Protein AF-A0A3E3I5Y9-F1 (afdb_monomer_lite)

InterPro domains:
  IPR013780 Glycosyl hydrolase, all-beta [G3DSA:2.60.40.1180] (1-112)
  IPR025092 Glycosyl hydrolase family 66 [PF13199] (2-107)

Radius of gyration: 14.94 Å; chains: 1; bounding box: 39×34×38 Å

Secondary structure (DSSP, 8-state):
-EEEEEE-SSEEEEEEE--TT-S---TTS--PPPPPEEEEEEEEEESS-EEEEEEE---HHHHHHTT--TTS-EETTEEEPPEEEEEETTEEEEEEEEEEESSEEEEEEEE-

Organism: NCBI:txid1720294

Foldseek 3Di:
DDWDWDDDPFKIKIKDFACAPWPDDDPPDDTDWGDKDFWDKDKDADPAAWPFKWKDDPDVCVCVVDVLDPPADDDVNTHTWDWDWDADPVHIIIMTTDGIDGGMMMIMTTHD

Structure (mmCIF, N/CA/C/O backbone):
data_AF-A0A3E3I5Y9-F1
#
_entry.id   AF-A0A3E3I5Y9-F1
#
loop_
_atom_site.group_PDB
_atom_site.id
_atom_site.type_symbol
_atom_site.label_atom_id
_atom_site.label_alt_id
_atom_site.label_comp_id
_atom_site.label_asym_id
_atom_site.label_entity_id
_atom_site.label_seq_id
_atom_site.pdbx_PDB_ins_code
_atom_site.Cartn_x
_atom_site.Cartn_y
_atom_site.Cartn_z
_atom_site.occupancy
_atom_site.B_iso_or_equiv
_atom_site.auth_seq_id
_atom_site.auth_comp_id
_atom_site.auth_asym_id
_atom_site.auth_atom_id
_atom_site.pdbx_PDB_model_num
ATOM 1 N N . MET A 1 1 ? -2.022 -5.233 -11.320 1.00 92.12 1 MET A N 1
ATOM 2 C CA . MET A 1 1 ? -1.473 -5.140 -9.949 1.00 92.12 1 MET A CA 1
ATOM 3 C C . MET A 1 1 ? -1.974 -6.317 -9.140 1.00 92.12 1 MET A C 1
ATOM 5 O O . MET A 1 1 ? -3.179 -6.531 -9.092 1.00 92.12 1 MET A O 1
ATOM 9 N N . TRP A 1 2 ? -1.069 -7.096 -8.555 1.00 95.75 2 TRP A N 1
ATOM 10 C CA . TRP A 1 2 ? -1.441 -8.192 -7.668 1.00 95.75 2 TRP A CA 1
ATOM 11 C C . TRP A 1 2 ? -1.398 -7.702 -6.221 1.00 95.75 2 TRP A C 1
ATOM 13 O O . TRP A 1 2 ? -0.367 -7.231 -5.744 1.00 95.75 2 TRP A O 1
ATOM 23 N N . THR A 1 3 ? -2.536 -7.785 -5.536 1.00 97.00 3 THR A N 1
ATOM 24 C CA . THR A 1 3 ? -2.704 -7.309 -4.163 1.00 97.00 3 THR A CA 1
ATOM 25 C C . THR A 1 3 ? -2.945 -8.476 -3.214 1.00 97.00 3 THR A C 1
ATOM 27 O O . THR A 1 3 ? -3.797 -9.324 -3.471 1.00 97.00 3 THR A O 1
ATOM 30 N N . ILE A 1 4 ? -2.215 -8.506 -2.098 1.00 97.81 4 ILE A N 1
ATOM 31 C CA . ILE A 1 4 ? -2.365 -9.522 -1.050 1.00 97.81 4 ILE A CA 1
ATOM 32 C C . ILE A 1 4 ? -2.628 -8.816 0.274 1.00 97.81 4 ILE A C 1
ATOM 34 O O . ILE A 1 4 ? -1.792 -8.042 0.743 1.00 97.81 4 ILE A O 1
ATOM 38 N N . ILE A 1 5 ? -3.771 -9.109 0.891 1.00 97.06 5 ILE A N 1
ATOM 39 C CA . ILE A 1 5 ? -4.172 -8.523 2.171 1.00 97.06 5 ILE A CA 1
ATOM 40 C C . ILE A 1 5 ? -3.984 -9.564 3.273 1.00 97.06 5 ILE A C 1
ATOM 42 O O . ILE A 1 5 ? -4.445 -10.697 3.159 1.00 97.06 5 ILE A O 1
ATOM 46 N N . ARG A 1 6 ? -3.300 -9.177 4.351 1.00 96.00 6 ARG A N 1
ATOM 47 C CA . ARG A 1 6 ? -3.167 -9.969 5.580 1.00 96.00 6 ARG A CA 1
ATOM 48 C C . ARG A 1 6 ? -3.552 -9.114 6.767 1.00 96.00 6 ARG A C 1
ATOM 50 O O . ARG A 1 6 ? -3.176 -7.947 6.826 1.00 96.00 6 ARG A O 1
ATOM 57 N N . GLN A 1 7 ? -4.230 -9.701 7.738 1.00 94.00 7 GLN A N 1
ATOM 58 C CA . GLN A 1 7 ? -4.730 -8.961 8.884 1.00 94.00 7 GLN A CA 1
ATOM 59 C C . GLN A 1 7 ? -4.471 -9.707 10.188 1.00 94.00 7 GLN A C 1
ATOM 61 O O . GLN A 1 7 ? -4.534 -10.932 10.237 1.00 94.00 7 GLN A O 1
ATOM 66 N N . SER A 1 8 ? -4.146 -8.941 11.221 1.00 91.94 8 SER A N 1
ATOM 67 C CA . SER A 1 8 ? -4.207 -9.329 12.625 1.00 91.94 8 SER A CA 1
ATOM 68 C C . SER A 1 8 ? -5.045 -8.294 13.379 1.00 91.94 8 SER A C 1
ATOM 70 O O . SER A 1 8 ? -5.491 -7.308 12.792 1.00 91.94 8 SER A O 1
ATOM 72 N N . GLU A 1 9 ? -5.227 -8.488 14.683 1.00 89.19 9 GLU A N 1
ATOM 73 C CA . GLU A 1 9 ? -5.925 -7.518 15.537 1.00 89.19 9 GLU A CA 1
ATOM 74 C C . GLU A 1 9 ? -5.251 -6.137 15.523 1.00 89.19 9 GLU A C 1
ATOM 76 O O . GLU A 1 9 ? -5.929 -5.120 15.495 1.00 89.19 9 GLU A O 1
ATOM 81 N N . ARG A 1 10 ? -3.913 -6.096 15.471 1.00 92.19 10 ARG A N 1
ATOM 82 C CA . ARG A 1 10 ? -3.133 -4.850 15.582 1.00 92.19 10 ARG A CA 1
ATOM 83 C C . ARG A 1 10 ? -2.805 -4.184 14.247 1.00 92.19 10 ARG A C 1
ATOM 85 O O . ARG A 1 10 ? -2.336 -3.048 14.230 1.00 92.19 10 ARG A O 1
ATOM 92 N N . ALA A 1 11 ? -2.961 -4.888 13.124 1.00 94.25 11 ALA A N 1
ATOM 93 C CA . ALA A 1 11 ? -2.547 -4.350 11.832 1.00 94.25 11 ALA A CA 1
ATOM 94 C C . ALA A 1 11 ? -3.216 -5.016 10.627 1.00 94.25 11 ALA A C 1
ATOM 96 O O . ALA A 1 11 ? -3.402 -6.235 10.574 1.00 94.25 11 ALA A O 1
ATOM 97 N N . LYS A 1 12 ? -3.441 -4.218 9.581 1.00 96.81 12 LYS A N 1
ATOM 98 C CA . LYS A 1 12 ? -3.756 -4.684 8.226 1.00 96.81 12 LYS A CA 1
ATOM 99 C C . LYS A 1 12 ? -2.568 -4.389 7.311 1.00 96.81 12 LYS A C 1
ATOM 101 O O . LYS A 1 12 ? -2.072 -3.272 7.252 1.00 96.81 12 LYS A O 1
ATOM 106 N N . ARG A 1 13 ? -2.100 -5.407 6.597 1.00 96.50 13 ARG A N 1
ATOM 107 C CA . ARG A 1 13 ? -0.967 -5.350 5.668 1.00 96.50 13 ARG A CA 1
ATOM 108 C C . ARG A 1 13 ? -1.464 -5.580 4.257 1.00 96.50 13 ARG A C 1
ATOM 110 O O . ARG A 1 13 ? -2.148 -6.571 4.010 1.00 96.50 13 ARG A O 1
ATOM 117 N N . ILE A 1 14 ? -1.084 -4.701 3.343 1.00 97.88 14 ILE A N 1
ATOM 118 C CA . ILE A 1 14 ? -1.444 -4.775 1.931 1.00 97.88 14 ILE A CA 1
ATOM 119 C C . ILE A 1 14 ? -0.144 -4.820 1.135 1.00 97.88 14 ILE A C 1
ATOM 121 O O . ILE A 1 14 ? 0.559 -3.820 1.015 1.00 97.88 14 ILE A O 1
ATOM 125 N N . SER A 1 15 ? 0.205 -5.995 0.621 1.00 98.00 15 SER A N 1
ATOM 126 C CA . SER A 1 15 ? 1.321 -6.146 -0.313 1.00 98.00 15 SER A CA 1
ATOM 127 C C . SER A 1 15 ? 0.835 -5.853 -1.727 1.00 98.00 15 SER A C 1
ATOM 129 O O . SER A 1 15 ? -0.166 -6.421 -2.164 1.00 98.00 15 SER A O 1
ATOM 131 N N . LEU A 1 16 ? 1.554 -4.984 -2.430 1.00 97.75 16 LEU A N 1
ATOM 132 C CA . LEU A 1 16 ? 1.282 -4.553 -3.795 1.00 97.75 16 LEU A CA 1
ATOM 133 C C . LEU A 1 16 ? 2.424 -5.020 -4.690 1.00 97.75 16 LEU A C 1
ATOM 135 O O . LEU A 1 16 ? 3.532 -4.512 -4.572 1.00 97.75 16 LEU A O 1
ATOM 139 N N . ILE A 1 17 ? 2.162 -5.980 -5.568 1.00 96.31 17 ILE A N 1
ATOM 140 C CA . ILE A 1 17 ? 3.135 -6.490 -6.536 1.00 96.31 17 ILE A CA 1
ATOM 141 C C . ILE A 1 17 ? 2.760 -5.939 -7.912 1.00 96.31 17 ILE A C 1
ATOM 143 O O . ILE A 1 17 ? 1.636 -6.126 -8.403 1.00 96.31 17 ILE A O 1
ATOM 147 N N . ASN A 1 18 ? 3.696 -5.231 -8.534 1.00 95.69 18 ASN A N 1
ATOM 148 C CA . ASN A 1 18 ? 3.497 -4.651 -9.847 1.00 95.69 18 ASN A CA 1
ATOM 149 C C . ASN A 1 18 ? 3.767 -5.682 -10.937 1.00 95.69 18 ASN A C 1
ATOM 151 O O . ASN A 1 18 ? 4.905 -6.061 -11.186 1.00 95.69 18 ASN A O 1
ATOM 155 N N . LEU A 1 19 ? 2.699 -6.105 -11.601 1.00 94.56 19 LEU A N 1
ATOM 156 C CA . LEU A 1 19 ? 2.761 -6.918 -12.815 1.00 94.56 19 LEU A CA 1
ATOM 157 C C . LEU A 1 19 ? 2.242 -6.134 -14.031 1.00 94.56 19 LEU A C 1
ATOM 159 O O . LEU A 1 19 ? 1.973 -6.714 -15.077 1.00 94.56 19 LEU A O 1
ATOM 163 N N . CYS A 1 20 ? 2.019 -4.822 -13.891 1.00 94.50 20 CYS A N 1
ATOM 164 C CA . CYS A 1 20 ? 1.513 -4.001 -14.984 1.00 94.50 20 CYS A CA 1
ATOM 165 C C . CYS A 1 20 ? 2.576 -3.894 -16.083 1.00 94.50 20 CYS A C 1
ATOM 167 O O . CYS A 1 20 ? 3.739 -3.618 -15.799 1.00 94.50 20 CYS A O 1
ATOM 169 N N . GLY A 1 21 ? 2.178 -4.112 -17.335 1.00 93.19 21 GLY A N 1
ATOM 170 C CA . GLY A 1 21 ? 3.098 -4.138 -18.475 1.00 93.19 21 GLY A CA 1
ATOM 171 C C . GLY A 1 21 ? 3.872 -5.452 -18.646 1.00 93.19 21 GLY A C 1
ATOM 172 O O . GLY A 1 21 ? 4.501 -5.629 -19.679 1.00 93.19 21 GLY A O 1
ATOM 173 N N . CYS A 1 22 ? 3.801 -6.396 -17.700 1.00 92.06 22 CYS A N 1
ATOM 174 C CA . CYS A 1 22 ? 4.364 -7.732 -17.897 1.00 92.06 22 CYS A CA 1
ATOM 175 C C . CYS A 1 22 ? 3.445 -8.575 -18.798 1.00 92.06 22 CYS A C 1
ATOM 177 O O . CYS A 1 22 ? 2.223 -8.530 -18.662 1.00 92.06 22 CYS A O 1
ATOM 179 N N . SER A 1 23 ? 4.033 -9.375 -19.689 1.00 91.31 23 SER A N 1
ATOM 180 C CA . SER A 1 23 ? 3.304 -10.250 -20.620 1.00 91.31 23 SER A CA 1
ATOM 181 C C . SER A 1 23 ? 2.679 -11.484 -19.959 1.00 91.31 23 SER A C 1
ATOM 183 O O . SER A 1 23 ? 1.706 -12.026 -20.480 1.00 91.31 23 SER A O 1
ATOM 185 N N . ASP A 1 24 ? 3.220 -11.927 -18.820 1.00 90.25 24 ASP A N 1
ATOM 186 C CA . ASP A 1 24 ? 2.732 -13.075 -18.055 1.00 90.25 24 ASP A CA 1
ATOM 187 C C . ASP A 1 24 ? 3.051 -12.967 -16.552 1.00 90.25 24 ASP A C 1
ATOM 189 O O . ASP A 1 24 ? 3.898 -12.177 -16.112 1.00 90.25 24 ASP A O 1
ATOM 193 N N . ASP A 1 25 ? 2.405 -13.817 -15.755 1.00 86.56 25 ASP A N 1
ATOM 194 C CA . ASP A 1 25 ? 2.569 -13.936 -14.304 1.00 86.56 25 ASP A CA 1
ATOM 195 C C . ASP A 1 25 ? 3.412 -15.154 -13.870 1.00 86.56 25 ASP A C 1
ATOM 197 O O . ASP A 1 25 ? 3.563 -15.411 -12.674 1.00 86.56 25 ASP A O 1
ATOM 201 N N . TYR A 1 26 ? 4.052 -15.872 -14.803 1.00 90.62 26 TYR A N 1
ATOM 202 C CA . TYR A 1 26 ? 4.894 -17.025 -14.477 1.00 90.62 26 TYR A CA 1
ATOM 203 C C . TYR A 1 26 ? 6.138 -16.598 -13.700 1.00 90.62 26 TYR A C 1
ATOM 205 O O . TYR A 1 26 ? 7.031 -15.941 -14.230 1.00 90.62 26 TYR A O 1
ATOM 213 N N . TRP A 1 27 ? 6.232 -16.993 -12.435 1.00 90.00 27 TRP A N 1
ATOM 214 C CA . TRP A 1 27 ? 7.323 -16.589 -11.542 1.00 90.00 27 TRP A CA 1
ATOM 215 C C . TRP A 1 27 ? 8.697 -17.159 -11.933 1.00 90.00 27 TRP A C 1
ATOM 217 O O . TRP A 1 27 ? 9.728 -16.612 -11.555 1.00 90.00 27 TRP A O 1
ATOM 227 N N . ASN A 1 28 ? 8.720 -18.269 -12.670 1.00 93.00 28 ASN A N 1
ATOM 228 C CA . ASN A 1 28 ? 9.911 -19.078 -12.932 1.00 93.00 28 ASN A CA 1
ATOM 229 C C . ASN A 1 28 ? 10.646 -18.703 -14.230 1.00 93.00 28 ASN A C 1
ATOM 231 O O . ASN A 1 28 ? 11.411 -19.510 -14.760 1.00 93.00 28 ASN A O 1
ATOM 235 N N . ARG A 1 29 ? 10.389 -17.511 -14.773 1.00 90.38 29 ARG A N 1
ATOM 236 C CA . ARG A 1 29 ? 10.987 -17.017 -16.019 1.00 90.38 29 ARG A CA 1
ATOM 237 C C . ARG A 1 29 ? 11.500 -15.595 -15.826 1.00 90.38 29 ARG A C 1
ATOM 239 O O . ARG A 1 29 ? 10.995 -14.860 -14.981 1.00 90.38 29 ARG A O 1
ATOM 246 N N . GLY A 1 30 ? 12.502 -15.211 -16.618 1.00 86.75 30 GLY A N 1
ATOM 247 C CA . GLY A 1 30 ? 12.929 -13.815 -16.694 1.00 86.75 30 GLY A CA 1
ATOM 248 C C . GLY A 1 30 ? 11.765 -12.926 -17.133 1.00 86.75 30 GLY A C 1
ATOM 249 O O . GLY A 1 30 ? 10.975 -13.330 -17.986 1.00 86.75 30 GLY A O 1
ATOM 250 N N . LYS A 1 31 ? 11.653 -11.737 -16.535 1.00 84.81 31 LYS A N 1
ATOM 251 C CA . LYS A 1 31 ? 10.568 -10.788 -16.802 1.00 84.81 31 LYS A CA 1
ATOM 252 C C . LYS A 1 31 ? 11.109 -9.447 -17.255 1.00 84.81 31 LYS A C 1
ATOM 254 O O . LYS A 1 31 ? 12.172 -9.008 -16.813 1.00 84.81 31 LYS A O 1
ATOM 259 N N . GLU A 1 32 ? 10.331 -8.788 -18.102 1.00 87.75 32 GLU A N 1
ATOM 260 C CA . GLU A 1 32 ? 10.492 -7.363 -18.353 1.00 87.75 32 GLU A CA 1
ATOM 261 C C . GLU A 1 32 ? 10.224 -6.572 -17.070 1.00 87.75 32 GLU A C 1
ATOM 263 O O . GLU A 1 32 ? 9.488 -7.016 -16.180 1.00 87.75 32 GLU A O 1
ATOM 268 N N . ARG A 1 33 ? 10.831 -5.387 -16.968 1.00 88.88 33 ARG A N 1
ATOM 269 C CA . ARG A 1 33 ? 10.561 -4.493 -15.843 1.00 88.88 33 ARG A CA 1
ATOM 270 C C . ARG A 1 33 ? 9.100 -4.032 -15.909 1.00 88.88 33 ARG A C 1
ATOM 272 O O . ARG A 1 33 ? 8.689 -3.554 -16.966 1.00 88.88 33 ARG A O 1
ATOM 279 N N . PRO A 1 34 ? 8.334 -4.124 -14.807 1.00 93.62 34 PRO A N 1
ATOM 280 C CA . PRO A 1 34 ? 6.970 -3.620 -14.779 1.00 93.62 34 PRO A CA 1
ATOM 281 C C . PRO A 1 34 ? 6.911 -2.130 -15.120 1.00 93.62 34 PRO A C 1
ATOM 283 O O . PRO A 1 34 ? 7.798 -1.350 -14.758 1.00 93.62 34 PRO A O 1
ATOM 286 N N . GLN A 1 35 ? 5.824 -1.714 -15.762 1.00 94.94 35 GLN A N 1
ATOM 287 C CA . GLN A 1 35 ? 5.528 -0.303 -15.951 1.00 94.94 35 GLN A CA 1
ATOM 288 C C . GLN A 1 35 ? 5.259 0.332 -14.584 1.00 94.94 35 GLN A C 1
ATOM 290 O O . GLN A 1 35 ? 4.306 -0.047 -13.894 1.00 94.94 35 GLN A O 1
ATOM 295 N N . VAL A 1 36 ? 6.068 1.324 -14.207 1.00 93.88 36 VAL A N 1
ATOM 296 C CA . VAL A 1 36 ? 5.917 2.048 -12.938 1.00 93.88 36 VAL A CA 1
ATOM 297 C C . VAL A 1 36 ? 4.525 2.662 -12.854 1.00 93.88 36 VAL A C 1
ATOM 299 O O . VAL A 1 36 ? 4.097 3.383 -13.757 1.00 93.88 36 VAL A O 1
ATOM 302 N N . GLN A 1 37 ? 3.830 2.377 -11.758 1.00 94.88 37 GLN A N 1
ATOM 303 C CA . GLN A 1 37 ? 2.541 2.987 -11.457 1.00 94.88 37 GLN A CA 1
ATOM 304 C C . GLN A 1 37 ? 2.749 4.190 -10.542 1.00 94.88 37 GLN A C 1
ATOM 306 O O . GLN A 1 37 ? 3.658 4.195 -9.709 1.00 94.88 37 GLN A O 1
ATOM 311 N N . ARG A 1 38 ? 1.919 5.215 -10.720 1.00 92.88 38 ARG A N 1
ATOM 312 C CA . ARG A 1 38 ? 2.018 6.499 -10.024 1.00 92.88 38 ARG A CA 1
ATOM 313 C C . ARG A 1 38 ? 0.652 6.849 -9.438 1.00 92.88 38 ARG A C 1
ATOM 315 O O . ARG A 1 38 ? -0.354 6.515 -10.054 1.00 92.88 38 ARG A O 1
ATOM 322 N N . GLU A 1 39 ? 0.644 7.485 -8.271 1.00 92.69 39 GLU A N 1
ATOM 323 C CA . GLU A 1 39 ? -0.559 8.029 -7.620 1.00 92.69 39 GLU A CA 1
ATOM 324 C C . GLU A 1 39 ? -1.703 7.009 -7.483 1.00 92.69 39 GLU A C 1
ATOM 326 O O . GLU A 1 39 ? -2.851 7.249 -7.850 1.00 92.69 39 GLU A O 1
ATOM 331 N N . LEU A 1 40 ? -1.381 5.833 -6.944 1.00 95.31 40 LEU A N 1
ATOM 332 C CA . LEU A 1 40 ? -2.354 4.770 -6.722 1.00 95.31 40 LEU A CA 1
ATOM 333 C C . LEU A 1 40 ? -3.238 5.110 -5.519 1.00 95.31 40 LEU A C 1
ATOM 335 O O . LEU A 1 40 ? -2.798 5.025 -4.371 1.00 95.31 40 LEU A O 1
ATOM 339 N N . GLU A 1 41 ? -4.486 5.474 -5.785 1.00 97.44 41 GLU A N 1
ATOM 340 C CA . GLU A 1 41 ? -5.480 5.767 -4.756 1.00 97.44 41 GLU A CA 1
ATOM 341 C C . GLU A 1 41 ? -6.105 4.476 -4.201 1.00 97.44 41 GLU A C 1
ATOM 3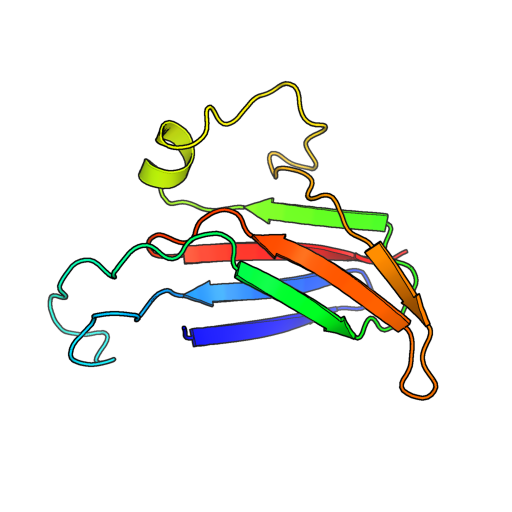43 O O . GLU A 1 41 ? -6.590 3.621 -4.945 1.00 97.44 41 GLU A O 1
ATOM 348 N N . PHE A 1 42 ? -6.127 4.346 -2.876 1.00 97.75 42 PHE A N 1
ATOM 349 C CA . PHE A 1 42 ? -6.736 3.226 -2.168 1.00 97.75 42 PHE A CA 1
ATOM 350 C C . PHE A 1 42 ? -7.854 3.711 -1.257 1.00 97.75 42 PHE A C 1
ATOM 352 O O . PHE A 1 42 ? -7.704 4.700 -0.550 1.00 97.75 42 PHE A O 1
ATOM 359 N N . THR A 1 43 ? -8.954 2.959 -1.229 1.00 97.62 43 THR A N 1
ATOM 360 C CA . THR A 1 43 ? -10.013 3.069 -0.221 1.00 97.62 43 THR A CA 1
ATOM 361 C C . THR A 1 43 ? -10.139 1.724 0.482 1.00 97.62 43 THR A C 1
ATOM 363 O O . THR A 1 43 ? -10.434 0.713 -0.157 1.00 97.62 43 THR A O 1
ATOM 366 N N . VAL A 1 44 ? -9.885 1.691 1.788 1.00 96.94 44 VAL A N 1
ATOM 367 C CA . VAL A 1 44 ? -9.743 0.449 2.558 1.00 96.94 44 VAL A CA 1
ATOM 368 C C . VAL A 1 44 ? -10.707 0.447 3.738 1.00 96.94 44 VAL A C 1
ATOM 370 O O . VAL A 1 44 ? -10.669 1.355 4.562 1.00 96.94 44 VAL A O 1
ATOM 373 N N . LEU A 1 45 ? -11.539 -0.595 3.834 1.00 95.94 45 LEU A N 1
ATOM 374 C CA . LEU A 1 45 ? -12.370 -0.881 5.009 1.00 95.94 45 LEU A CA 1
ATOM 375 C C . LEU A 1 45 ? -11.479 -1.301 6.189 1.00 95.94 45 LEU A C 1
ATOM 377 O O . LEU A 1 45 ? -10.635 -2.196 6.042 1.00 95.94 45 LEU A O 1
ATOM 381 N N . THR A 1 46 ? -11.675 -0.684 7.352 1.00 94.19 46 THR A N 1
ATOM 382 C CA . THR A 1 46 ? -10.923 -0.963 8.582 1.00 94.19 46 THR A CA 1
ATOM 383 C C . THR A 1 46 ? -11.834 -1.492 9.684 1.00 94.19 46 THR A C 1
ATOM 385 O O . THR A 1 46 ? -12.979 -1.068 9.834 1.00 94.19 46 THR A O 1
ATOM 388 N N . ASP A 1 47 ? -11.301 -2.412 10.488 1.00 87.94 47 ASP A N 1
ATOM 389 C CA . ASP A 1 47 ? -12.070 -3.097 11.538 1.00 87.94 47 ASP A CA 1
ATOM 390 C C . ASP A 1 47 ? -12.021 -2.329 12.874 1.00 87.94 47 ASP A C 1
ATOM 392 O O . ASP A 1 47 ? -12.670 -2.694 13.851 1.00 87.94 47 ASP A O 1
ATOM 396 N N . GLY A 1 48 ? -11.287 -1.215 12.90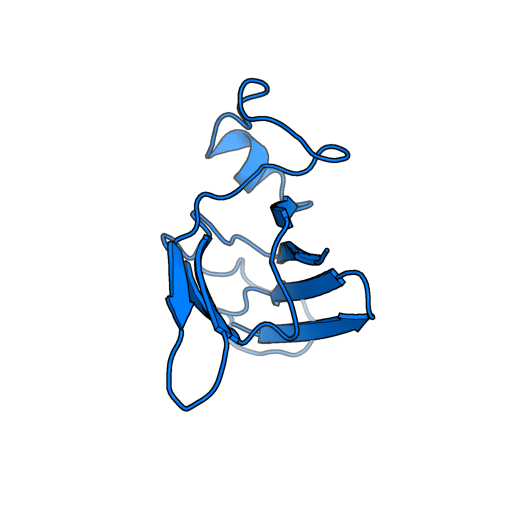5 1.00 87.88 48 GLY A N 1
ATOM 397 C CA . GLY A 1 48 ? -11.046 -0.387 14.077 1.00 87.88 48 GLY A CA 1
ATOM 398 C C . GLY A 1 48 ? -10.572 1.011 13.697 1.00 87.88 48 GLY A C 1
ATOM 399 O O . GLY A 1 48 ? -10.541 1.379 12.514 1.00 87.88 48 GLY A O 1
ATOM 400 N N . ASP A 1 49 ? -10.218 1.777 14.722 1.00 92.12 49 ASP A N 1
ATOM 401 C CA . ASP A 1 49 ? -9.545 3.060 14.564 1.00 92.12 49 ASP A CA 1
ATOM 402 C C . ASP A 1 49 ? -8.135 2.838 14.011 1.00 92.12 49 ASP A C 1
ATOM 404 O O . ASP A 1 49 ? -7.397 1.974 14.487 1.00 92.12 49 ASP A O 1
ATOM 408 N N . VAL A 1 50 ? -7.752 3.648 13.029 1.00 95.25 50 VAL A N 1
ATOM 409 C CA . VAL A 1 50 ? -6.398 3.646 12.472 1.00 95.25 50 VAL A CA 1
ATOM 410 C C . VAL A 1 50 ? -5.525 4.599 13.279 1.00 95.25 50 VAL A C 1
ATOM 412 O O . VAL A 1 50 ? -5.894 5.748 13.508 1.00 95.25 50 VAL A O 1
ATOM 415 N N . GLU A 1 51 ? -4.359 4.124 13.707 1.00 94.69 51 GLU A N 1
ATOM 416 C CA . GLU A 1 51 ? -3.335 4.962 14.342 1.00 94.69 51 GLU A CA 1
ATOM 417 C C . GLU A 1 51 ? -2.419 5.615 13.311 1.00 94.69 51 GLU A C 1
ATOM 419 O O . GLU A 1 51 ? -1.976 6.747 13.485 1.00 94.69 51 GLU A O 1
ATOM 424 N N . GLY A 1 52 ? -2.145 4.903 12.221 1.00 94.94 52 GLY A N 1
ATOM 425 C CA . GLY A 1 52 ? -1.301 5.389 11.144 1.00 94.94 52 GLY A CA 1
ATOM 426 C C . GLY A 1 52 ? -1.269 4.434 9.962 1.00 94.94 52 GLY A C 1
ATOM 427 O O . GLY A 1 52 ? -1.541 3.236 10.090 1.00 94.94 52 GLY A O 1
ATOM 428 N N . ILE A 1 53 ? -0.926 4.986 8.803 1.00 96.25 53 ILE A N 1
ATOM 429 C CA . ILE A 1 53 ? -0.712 4.242 7.565 1.00 96.25 53 ILE A CA 1
ATOM 430 C C . ILE A 1 53 ? 0.721 4.491 7.136 1.00 96.25 53 ILE A C 1
ATOM 432 O O . ILE A 1 53 ? 1.154 5.636 7.068 1.00 96.25 53 ILE A O 1
ATOM 436 N N . TYR A 1 54 ? 1.448 3.421 6.848 1.00 93.94 54 TYR A N 1
ATOM 437 C CA . TYR A 1 54 ? 2.870 3.482 6.559 1.00 93.94 54 TYR A CA 1
ATOM 438 C C . TYR A 1 54 ? 3.196 2.714 5.284 1.00 93.94 54 TYR A C 1
ATOM 440 O O . TYR A 1 54 ? 2.568 1.699 4.981 1.00 93.94 54 TYR A O 1
ATOM 448 N N . LEU A 1 55 ? 4.189 3.193 4.544 1.00 92.38 55 LEU A N 1
ATOM 449 C CA . LEU A 1 55 ? 4.669 2.603 3.306 1.00 92.38 55 LEU A CA 1
ATOM 450 C C . LEU A 1 55 ? 6.100 2.101 3.488 1.00 92.38 55 LEU A C 1
ATOM 452 O O . LEU A 1 55 ? 6.985 2.841 3.921 1.00 92.38 55 LEU A O 1
ATOM 456 N N . ALA A 1 56 ? 6.321 0.852 3.098 1.00 90.25 56 ALA A N 1
ATOM 457 C CA . ALA A 1 56 ? 7.634 0.236 3.015 1.00 90.25 56 ALA A CA 1
ATOM 458 C C . ALA A 1 56 ? 7.837 -0.367 1.625 1.00 90.25 56 ALA A C 1
ATOM 460 O O . ALA A 1 56 ? 6.911 -0.918 1.031 1.00 90.25 56 ALA A O 1
ATOM 461 N N . THR A 1 57 ? 9.058 -0.307 1.110 1.00 90.50 57 THR A N 1
ATOM 462 C CA . THR A 1 57 ? 9.430 -0.958 -0.148 1.00 90.50 57 THR A CA 1
ATOM 463 C C . THR A 1 57 ? 10.913 -1.324 -0.116 1.00 90.50 57 THR A C 1
ATOM 465 O O . THR A 1 57 ? 11.709 -0.560 0.437 1.00 90.50 57 THR A O 1
ATOM 468 N N . PRO A 1 58 ? 11.301 -2.490 -0.662 1.00 89.75 58 PRO A N 1
ATOM 469 C CA . PRO A 1 58 ? 12.703 -2.820 -0.882 1.00 89.75 58 PRO A CA 1
ATOM 470 C C . PRO A 1 58 ? 13.265 -2.206 -2.176 1.00 89.75 58 PRO A C 1
ATOM 472 O O . PRO A 1 58 ? 14.466 -2.323 -2.419 1.00 89.75 58 PRO A O 1
ATOM 475 N N . ASP A 1 59 ? 12.423 -1.601 -3.018 1.00 88.94 59 ASP A N 1
ATOM 476 C CA . ASP A 1 59 ? 12.818 -1.100 -4.332 1.00 88.94 59 ASP A CA 1
ATOM 477 C C . ASP A 1 59 ? 13.690 0.150 -4.163 1.00 88.94 59 ASP A C 1
ATOM 479 O O . ASP A 1 59 ? 13.229 1.194 -3.694 1.00 88.94 59 ASP A O 1
ATOM 483 N N . LYS A 1 60 ? 14.963 0.060 -4.561 1.00 79.25 60 LYS A N 1
ATOM 484 C CA . LYS A 1 60 ? 15.916 1.179 -4.463 1.00 79.25 60 LYS A CA 1
ATOM 485 C C . LYS A 1 60 ? 15.509 2.348 -5.351 1.00 79.25 60 LYS A C 1
ATOM 487 O O . LYS A 1 60 ? 15.642 3.495 -4.953 1.00 79.25 60 LYS A O 1
ATOM 492 N N . GLU A 1 61 ? 14.916 2.067 -6.508 1.00 76.38 61 GLU A N 1
ATOM 493 C CA . GLU A 1 61 ? 14.384 3.087 -7.407 1.00 76.38 61 GLU A CA 1
ATOM 494 C C . GLU A 1 61 ? 13.310 3.952 -6.731 1.00 76.38 61 GLU A C 1
ATOM 496 O O . GLU A 1 61 ? 13.188 5.135 -7.043 1.00 76.38 61 GLU A O 1
ATOM 501 N N . ALA A 1 62 ? 12.565 3.396 -5.770 1.00 67.56 62 ALA A N 1
ATOM 502 C CA . ALA A 1 62 ? 11.636 4.165 -4.952 1.00 67.56 62 ALA A CA 1
ATOM 503 C C . ALA A 1 62 ? 12.348 5.008 -3.883 1.00 67.56 62 ALA A C 1
ATOM 505 O O . ALA A 1 62 ? 11.828 6.050 -3.505 1.00 67.56 62 ALA A O 1
ATOM 506 N N . GLN A 1 63 ? 13.521 4.585 -3.409 1.00 64.81 63 GLN A N 1
ATOM 507 C CA . GLN A 1 63 ? 14.351 5.354 -2.474 1.00 64.81 63 GLN A CA 1
ATOM 508 C C . GLN A 1 63 ? 15.042 6.551 -3.136 1.00 64.81 63 GLN A C 1
ATOM 510 O O . GLN A 1 63 ? 15.302 7.544 -2.462 1.00 64.81 63 GLN A O 1
ATOM 515 N N . ASP A 1 64 ? 15.293 6.460 -4.444 1.00 63.69 64 ASP A N 1
ATOM 516 C CA . ASP A 1 64 ? 15.940 7.512 -5.231 1.00 63.69 64 ASP A CA 1
ATOM 517 C C . ASP A 1 64 ? 14.928 8.471 -5.892 1.00 63.69 64 ASP A C 1
ATOM 519 O O . ASP A 1 64 ? 15.171 9.675 -5.980 1.00 63.69 64 ASP A O 1
ATOM 523 N N . ALA A 1 65 ? 13.782 7.963 -6.376 1.00 59.50 65 ALA A N 1
ATOM 524 C CA . ALA A 1 65 ? 12.778 8.760 -7.104 1.00 59.50 65 ALA A CA 1
ATOM 525 C C . ALA A 1 65 ? 11.978 9.718 -6.212 1.00 59.50 65 ALA A C 1
ATOM 527 O O . ALA A 1 65 ? 11.416 10.710 -6.676 1.00 59.50 65 ALA A O 1
ATOM 528 N N . VAL A 1 66 ? 11.921 9.410 -4.929 1.00 49.81 66 VAL A N 1
ATOM 529 C CA . VAL A 1 66 ? 11.485 10.313 -3.876 1.00 49.81 66 VAL A CA 1
ATOM 530 C C . VAL A 1 66 ? 12.711 10.375 -3.015 1.00 49.81 66 VAL A C 1
ATOM 532 O O .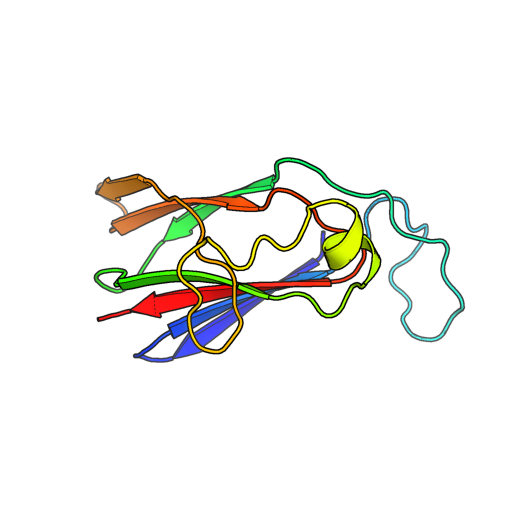 VAL A 1 66 ? 13.122 9.318 -2.554 1.00 49.81 66 VAL A O 1
ATOM 535 N N . GLY A 1 67 ? 13.302 11.548 -2.783 1.00 48.66 67 GLY A N 1
ATOM 536 C CA . GLY A 1 67 ? 14.184 11.662 -1.630 1.00 48.66 67 GLY A CA 1
ATOM 537 C C . GLY A 1 67 ? 13.387 11.095 -0.464 1.00 48.66 67 GLY A C 1
ATOM 538 O O . GLY A 1 67 ? 12.360 11.678 -0.120 1.00 48.66 67 GLY A O 1
ATOM 539 N N . PHE A 1 68 ? 13.756 9.897 0.005 1.00 50.81 68 PHE A N 1
ATOM 540 C CA . PHE A 1 68 ? 13.126 9.189 1.111 1.00 50.81 68 PHE A CA 1
ATOM 541 C C . PHE A 1 68 ? 13.397 10.086 2.315 1.00 50.81 68 PHE A C 1
ATOM 543 O O . PHE A 1 68 ? 14.417 9.972 2.988 1.00 50.81 68 PHE A O 1
ATOM 550 N N . GLN A 1 69 ? 12.591 11.140 2.427 1.00 46.91 69 GLN A N 1
ATOM 551 C CA . GLN A 1 69 ? 12.906 12.294 3.236 1.00 46.91 69 GLN A CA 1
ATOM 552 C C . GLN A 1 69 ? 12.729 11.823 4.662 1.00 46.91 69 GLN A C 1
ATOM 554 O O . GLN A 1 69 ? 11.616 11.570 5.120 1.00 46.91 69 GLN A O 1
ATOM 559 N N . SER A 1 70 ? 13.873 11.716 5.331 1.00 48.06 70 SER A N 1
ATOM 560 C CA . SER A 1 70 ? 14.062 11.465 6.758 1.00 48.06 70 SER A CA 1
ATOM 561 C C . SER A 1 70 ? 13.206 12.346 7.669 1.00 48.06 70 SER A C 1
ATOM 563 O O . SER A 1 70 ? 13.153 12.106 8.871 1.00 48.06 70 SER A O 1
ATOM 565 N N . ASP A 1 71 ? 12.559 13.363 7.101 1.00 47.81 71 ASP A N 1
ATOM 566 C CA . ASP A 1 71 ? 11.863 14.433 7.797 1.00 47.81 71 ASP A CA 1
ATOM 567 C C . ASP A 1 71 ? 10.356 14.150 7.947 1.00 47.81 71 ASP A C 1
ATOM 569 O O . ASP A 1 71 ? 9.655 14.879 8.649 1.00 47.81 71 ASP A O 1
ATOM 573 N N . ILE A 1 72 ? 9.840 13.074 7.336 1.00 53.00 72 ILE A N 1
ATOM 574 C CA . ILE A 1 72 ? 8.510 12.539 7.653 1.00 53.00 72 ILE A CA 1
ATOM 575 C C . ILE A 1 72 ? 8.659 11.590 8.842 1.00 53.00 72 ILE A C 1
ATOM 577 O O . ILE A 1 72 ? 9.526 10.718 8.843 1.00 53.00 72 ILE A O 1
ATOM 581 N N . ALA A 1 73 ? 7.793 11.735 9.851 1.00 55.31 73 ALA A N 1
ATOM 582 C CA . ALA A 1 73 ? 7.735 10.819 10.987 1.00 55.31 73 ALA A CA 1
ATOM 583 C C . ALA A 1 73 ? 7.726 9.360 10.497 1.00 55.31 73 ALA A C 1
ATOM 585 O O . ALA A 1 73 ? 6.781 8.916 9.837 1.00 55.31 73 ALA A O 1
ATOM 586 N N . SER A 1 74 ? 8.800 8.637 10.808 1.00 63.38 74 SER A N 1
ATOM 587 C CA . SER A 1 74 ? 8.952 7.235 10.455 1.00 63.38 74 SER A CA 1
ATOM 588 C C . SER A 1 74 ? 8.512 6.359 11.621 1.00 63.38 74 SER A C 1
ATOM 590 O O . SER A 1 74 ? 8.805 6.635 12.785 1.00 63.38 74 SER A O 1
ATOM 592 N N . TYR A 1 75 ? 7.783 5.290 11.317 1.00 64.50 75 TYR A N 1
ATOM 593 C CA . TYR A 1 75 ? 7.509 4.228 12.279 1.00 64.50 75 TYR A CA 1
ATOM 594 C C . TYR A 1 75 ? 8.323 3.012 11.864 1.00 64.50 75 TYR A C 1
ATOM 596 O O . TYR A 1 75 ? 8.098 2.466 10.787 1.00 64.50 75 TYR A O 1
ATOM 604 N N . GLU A 1 76 ? 9.310 2.634 12.680 1.00 76.19 76 GLU A N 1
ATOM 605 C CA . GLU A 1 76 ? 10.199 1.493 12.406 1.00 76.19 76 GLU A CA 1
ATOM 606 C C . GLU A 1 76 ? 10.855 1.550 11.006 1.00 76.19 76 GLU A C 1
ATOM 608 O O . GLU A 1 76 ? 11.010 0.538 10.328 1.00 76.19 76 GLU A O 1
ATOM 613 N N . GLY A 1 77 ? 11.222 2.753 10.546 1.00 71.19 77 GLY A N 1
ATOM 614 C CA . GLY A 1 77 ? 11.838 2.968 9.228 1.00 71.19 77 GLY A CA 1
ATOM 615 C C . GLY A 1 77 ? 10.860 3.001 8.045 1.00 71.19 77 GLY A C 1
ATOM 616 O O . GLY A 1 77 ? 11.302 3.047 6.900 1.00 71.19 77 GLY A O 1
ATOM 617 N N . MET A 1 78 ? 9.547 2.994 8.295 1.00 76.88 78 MET A N 1
ATOM 618 C CA . MET A 1 78 ? 8.506 3.126 7.268 1.00 76.88 78 MET A CA 1
ATOM 619 C C . MET A 1 78 ? 7.994 4.564 7.175 1.00 76.88 78 MET A C 1
ATOM 621 O O . MET A 1 78 ? 7.812 5.226 8.199 1.00 76.88 78 MET A O 1
ATOM 625 N N . ASN A 1 79 ? 7.691 5.024 5.960 1.00 82.75 79 ASN A N 1
ATOM 626 C CA . ASN A 1 79 ? 7.210 6.386 5.720 1.00 82.75 79 ASN A CA 1
ATOM 627 C C . ASN A 1 79 ? 5.715 6.495 6.010 1.00 82.75 79 ASN A C 1
ATOM 629 O O . ASN A 1 79 ? 4.932 5.720 5.465 1.00 82.75 79 ASN A O 1
ATOM 633 N N . SER A 1 80 ? 5.308 7.472 6.819 1.00 90.50 80 SER A N 1
ATOM 634 C CA . SER A 1 80 ? 3.889 7.749 7.056 1.00 90.50 80 SER A CA 1
ATOM 635 C C . SER A 1 80 ? 3.202 8.290 5.796 1.00 90.50 80 SER A C 1
ATOM 637 O O . SER A 1 80 ? 3.741 9.157 5.106 1.00 90.50 80 SER A O 1
ATOM 639 N N . LEU A 1 81 ? 2.000 7.795 5.508 1.00 91.88 81 LEU A N 1
ATOM 640 C CA . LEU A 1 81 ? 1.114 8.304 4.466 1.00 91.88 81 LEU A CA 1
ATOM 641 C C . LEU A 1 81 ? 0.015 9.160 5.093 1.00 91.88 81 LEU A C 1
ATOM 643 O O . LEU A 1 81 ? -0.579 8.787 6.105 1.00 91.88 81 LEU A O 1
ATOM 647 N N . GLN A 1 82 ? -0.293 10.283 4.446 1.00 93.12 82 GLN A N 1
ATOM 648 C CA . GLN A 1 82 ? -1.510 11.033 4.746 1.00 93.12 82 GLN A CA 1
ATOM 649 C C . GLN A 1 82 ? -2.733 10.223 4.312 1.00 93.12 82 GLN A C 1
ATOM 651 O O . GLN A 1 82 ? -2.692 9.515 3.299 1.00 93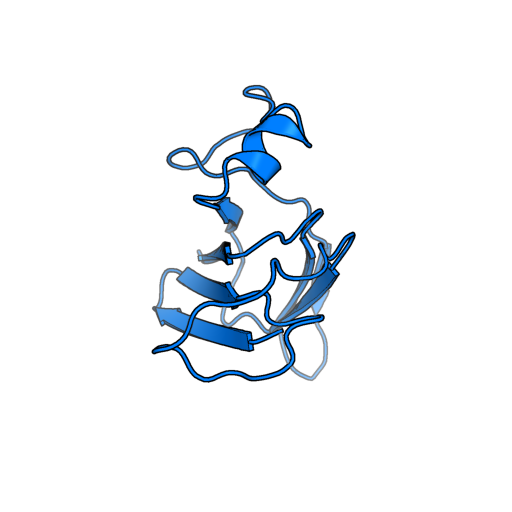.12 82 GLN A O 1
ATOM 656 N N . TYR A 1 83 ? -3.811 10.323 5.084 1.00 96.38 83 TYR A N 1
ATOM 657 C CA . TYR A 1 83 ? -5.048 9.615 4.798 1.00 96.38 83 TYR A CA 1
ATOM 658 C C . TYR A 1 83 ? -6.270 10.374 5.308 1.00 96.38 83 TYR A C 1
ATOM 660 O O . TYR A 1 83 ? -6.223 11.025 6.350 1.00 96.38 83 TYR A O 1
ATOM 668 N N . ASP A 1 84 ? -7.377 10.213 4.593 1.00 97.75 84 ASP A N 1
ATOM 669 C CA . ASP A 1 84 ? -8.696 10.652 5.024 1.00 97.75 84 ASP A CA 1
ATOM 670 C C . ASP A 1 84 ? -9.426 9.490 5.688 1.00 97.75 84 ASP A C 1
ATOM 672 O O . ASP A 1 84 ? -9.432 8.369 5.174 1.00 97.75 84 ASP A O 1
ATOM 676 N N . TYR A 1 85 ? -10.083 9.754 6.813 1.00 96.44 85 TYR A N 1
ATOM 677 C CA . TYR A 1 85 ? -10.955 8.796 7.483 1.00 96.44 85 TYR A CA 1
ATOM 678 C C . TYR A 1 85 ? -12.418 9.184 7.280 1.00 96.44 85 TYR A C 1
ATOM 680 O O . TYR A 1 85 ? -12.790 10.346 7.445 1.00 96.44 85 TYR A O 1
ATOM 688 N N . PHE A 1 86 ? -13.267 8.207 6.972 1.00 96.56 86 PHE A N 1
ATOM 689 C CA . PHE A 1 86 ? -14.700 8.439 6.826 1.00 96.56 86 PHE A CA 1
ATOM 690 C C . PHE A 1 86 ? -15.527 7.205 7.186 1.00 96.56 86 PHE A C 1
ATOM 692 O O . PHE A 1 86 ? -15.082 6.060 7.090 1.00 96.56 86 PHE A O 1
ATOM 699 N N . LEU A 1 87 ? -16.767 7.450 7.610 1.00 96.06 87 LEU A N 1
ATOM 700 C CA . LEU A 1 87 ? -17.731 6.415 7.962 1.00 96.06 87 LEU A CA 1
ATOM 701 C C . LEU A 1 87 ? -18.813 6.327 6.888 1.00 96.06 87 LEU A C 1
ATOM 703 O O . LEU A 1 87 ? -19.319 7.338 6.407 1.00 96.06 87 LEU A O 1
ATOM 707 N N . THR A 1 88 ? -19.205 5.106 6.555 1.00 94.12 88 THR A N 1
ATOM 708 C CA . THR A 1 88 ? -20.367 4.826 5.708 1.00 94.12 88 THR A CA 1
ATOM 709 C C . THR A 1 88 ? -21.291 3.838 6.416 1.00 94.12 88 THR A C 1
ATOM 711 O O . THR A 1 88 ? -20.937 3.261 7.445 1.00 94.12 88 THR A O 1
ATOM 714 N N . ASN A 1 89 ? -22.453 3.554 5.828 1.00 95.38 89 ASN A N 1
ATOM 715 C CA . ASN A 1 89 ? -23.305 2.450 6.280 1.00 95.38 89 ASN A CA 1
ATOM 716 C C . ASN A 1 89 ? -22.646 1.059 6.135 1.00 95.38 89 ASN A C 1
ATOM 718 O O . ASN A 1 89 ? -23.156 0.094 6.696 1.00 95.38 89 ASN A O 1
ATOM 722 N N . LYS A 1 90 ? -21.529 0.947 5.401 1.00 93.19 90 LYS A N 1
ATOM 723 C CA . LYS A 1 90 ? -20.748 -0.290 5.228 1.00 93.19 90 LYS A CA 1
ATOM 724 C C . LYS A 1 90 ? -19.574 -0.412 6.204 1.00 93.19 90 LYS A C 1
ATOM 726 O O .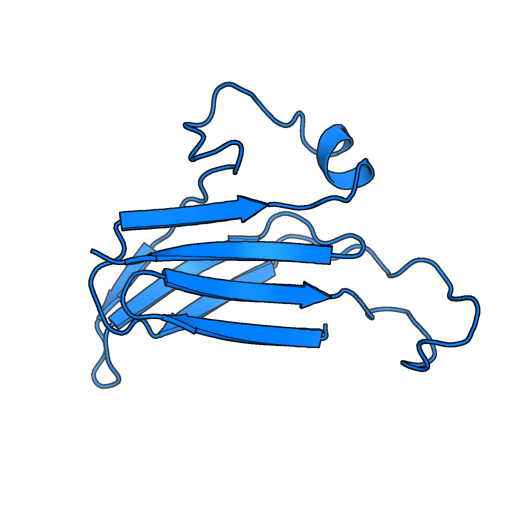 LYS A 1 90 ? -18.865 -1.411 6.157 1.00 93.19 90 LYS A O 1
ATOM 731 N N . GLY A 1 91 ? -19.355 0.584 7.062 1.00 93.94 91 GLY A N 1
ATOM 732 C CA . GLY A 1 91 ? -18.276 0.589 8.047 1.00 93.94 91 GLY A CA 1
ATOM 733 C C . GLY A 1 91 ? -17.311 1.759 7.889 1.00 93.94 91 GLY A C 1
ATOM 734 O O . GLY A 1 91 ? -17.625 2.770 7.250 1.00 93.94 91 GLY A O 1
ATOM 735 N N . ARG A 1 92 ? -16.148 1.618 8.529 1.00 95.19 92 ARG A N 1
ATOM 736 C CA . ARG A 1 92 ? -15.088 2.628 8.621 1.00 95.19 92 ARG A CA 1
ATOM 737 C C . ARG A 1 92 ? -14.110 2.475 7.470 1.00 95.19 92 ARG A C 1
ATOM 739 O O . ARG A 1 92 ? -13.667 1.368 7.189 1.00 95.19 92 ARG A O 1
ATOM 746 N N . PHE A 1 93 ? -13.754 3.571 6.824 1.00 97.62 93 PHE A N 1
ATOM 747 C CA . PHE A 1 93 ? -12.834 3.554 5.701 1.00 97.62 93 PHE A CA 1
ATOM 748 C C . PHE A 1 93 ? -11.707 4.547 5.912 1.00 97.62 93 PHE A C 1
ATOM 750 O O . PHE A 1 93 ? -11.894 5.619 6.487 1.00 97.62 93 PHE A O 1
ATOM 757 N N . VAL A 1 94 ? -10.548 4.184 5.379 1.00 97.81 94 VAL A N 1
ATOM 758 C CA . VAL A 1 94 ? -9.447 5.110 5.143 1.00 97.81 94 VAL A CA 1
ATOM 759 C C . VAL A 1 94 ? -9.180 5.219 3.654 1.00 97.81 94 VAL A C 1
ATOM 761 O O . VAL A 1 94 ? -9.245 4.221 2.928 1.00 97.81 94 VAL A O 1
ATOM 764 N N . LYS A 1 95 ? -8.873 6.431 3.205 1.00 98.31 95 LYS A N 1
ATOM 765 C CA . LYS A 1 95 ? -8.473 6.731 1.837 1.00 98.31 95 LYS A CA 1
ATOM 766 C C . LYS A 1 95 ? -7.087 7.354 1.833 1.00 98.31 95 LYS A C 1
ATOM 768 O O . LYS A 1 95 ? -6.834 8.275 2.596 1.00 98.31 95 LYS A O 1
ATOM 773 N N . PHE A 1 96 ? -6.191 6.837 1.003 1.00 97.19 96 PHE A N 1
ATOM 774 C CA . PHE A 1 96 ? -4.803 7.296 0.920 1.00 97.19 96 PHE A CA 1
ATOM 775 C C . PHE A 1 96 ? -4.220 7.016 -0.464 1.00 97.19 96 PHE A C 1
ATOM 777 O O . PHE A 1 96 ? -4.767 6.220 -1.230 1.00 97.19 96 PHE A O 1
ATOM 784 N N . THR A 1 97 ? -3.073 7.628 -0.752 1.00 96.06 97 THR A N 1
ATOM 785 C CA . THR A 1 97 ? -2.371 7.469 -2.029 1.00 96.06 97 THR A CA 1
ATOM 786 C C . THR A 1 97 ? -1.009 6.826 -1.816 1.00 96.06 97 THR A C 1
ATOM 788 O O . THR A 1 97 ? -0.206 7.292 -1.009 1.00 96.06 97 THR A O 1
ATOM 791 N N . VAL A 1 98 ? -0.726 5.765 -2.572 1.00 93.38 98 VAL A N 1
ATOM 792 C CA . VAL A 1 98 ? 0.629 5.232 -2.732 1.00 93.38 98 VAL A CA 1
ATOM 793 C C . VAL A 1 98 ? 1.267 5.962 -3.917 1.00 93.38 98 VAL A C 1
ATOM 795 O O . VAL A 1 98 ? 0.798 5.805 -5.046 1.00 93.38 98 VAL A O 1
ATOM 798 N N . PRO A 1 99 ? 2.313 6.778 -3.696 1.00 90.31 99 PRO A N 1
ATOM 799 C CA . PRO A 1 99 ? 2.807 7.701 -4.713 1.00 90.31 99 PRO A CA 1
ATOM 800 C C . PRO A 1 99 ? 3.420 6.967 -5.905 1.00 90.31 99 PRO A C 1
ATOM 802 O O . PRO A 1 99 ? 3.210 7.376 -7.043 1.00 90.31 99 PRO A O 1
ATOM 805 N N . TRP A 1 100 ? 4.117 5.854 -5.659 1.00 90.12 100 TRP A N 1
ATOM 806 C CA . TRP A 1 100 ? 4.781 5.066 -6.691 1.00 90.12 100 TRP A CA 1
ATOM 807 C C . TRP A 1 100 ? 4.733 3.580 -6.360 1.00 90.12 100 TRP A C 1
ATOM 809 O O . TRP A 1 100 ? 4.802 3.190 -5.193 1.00 90.12 100 TRP A O 1
ATOM 819 N N . LEU A 1 101 ? 4.699 2.751 -7.397 1.00 93.31 101 LEU A N 1
ATOM 820 C CA . LEU A 1 101 ? 4.916 1.317 -7.283 1.00 93.31 101 LEU A CA 1
ATOM 821 C C . LEU A 1 101 ? 5.800 0.844 -8.443 1.00 93.31 101 LEU A C 1
ATOM 823 O O . LEU A 1 101 ? 5.383 0.888 -9.604 1.00 93.31 101 LEU A O 1
ATOM 827 N N . PHE A 1 102 ? 7.012 0.390 -8.114 1.00 93.44 102 PHE A N 1
ATOM 828 C CA . PHE A 1 102 ? 7.985 -0.128 -9.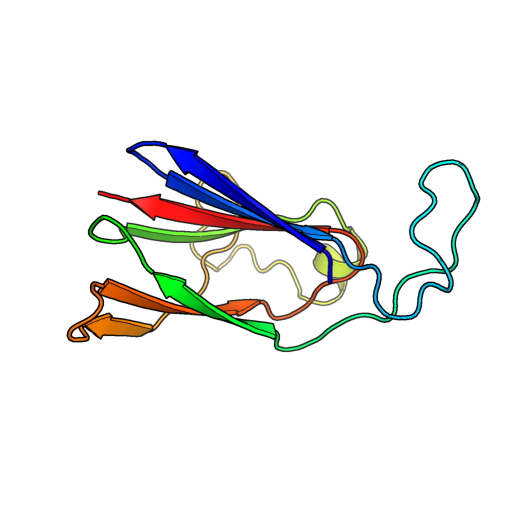079 1.00 93.44 102 PHE A CA 1
ATOM 829 C C . PHE A 1 102 ? 7.802 -1.631 -9.269 1.00 93.44 102 PHE A C 1
ATOM 831 O O . PHE A 1 102 ? 7.200 -2.035 -10.260 1.00 93.44 102 PHE A O 1
ATOM 838 N N . VAL A 1 103 ? 8.252 -2.445 -8.312 1.00 94.06 103 VAL A N 1
ATOM 839 C CA . VAL A 1 103 ? 8.080 -3.903 -8.288 1.00 94.06 103 VAL A CA 1
ATOM 840 C C . VAL A 1 103 ? 7.222 -4.307 -7.099 1.00 94.06 103 VAL A C 1
ATOM 842 O O . VAL A 1 103 ? 6.219 -5.000 -7.281 1.00 94.06 103 VAL A O 1
ATOM 845 N N . TRP A 1 104 ? 7.570 -3.864 -5.891 1.00 94.88 104 TRP A N 1
ATOM 846 C CA . TRP A 1 104 ? 6.862 -4.249 -4.678 1.00 94.88 104 TRP A CA 1
ATOM 847 C C . TRP A 1 104 ? 6.826 -3.127 -3.644 1.00 94.88 104 TRP A C 1
ATOM 849 O O . TRP A 1 104 ? 7.841 -2.549 -3.271 1.00 94.88 104 TRP A O 1
ATOM 859 N N . ALA A 1 105 ? 5.639 -2.875 -3.101 1.00 94.31 105 ALA A N 1
ATOM 860 C CA . ALA A 1 105 ? 5.476 -2.087 -1.890 1.00 94.31 105 ALA A CA 1
ATOM 861 C C . ALA A 1 105 ? 4.544 -2.784 -0.896 1.00 94.31 105 ALA A C 1
ATOM 863 O O . ALA A 1 105 ? 3.691 -3.600 -1.257 1.00 94.31 105 ALA A O 1
ATOM 864 N N . MET A 1 106 ? 4.697 -2.449 0.378 1.00 95.75 106 MET A N 1
ATOM 865 C CA . MET A 1 106 ? 3.802 -2.846 1.451 1.00 95.75 106 MET A CA 1
ATOM 866 C C . MET A 1 106 ? 3.205 -1.599 2.092 1.00 95.75 106 MET A C 1
ATOM 868 O O . MET A 1 106 ? 3.935 -0.745 2.587 1.00 95.75 106 MET A O 1
ATOM 872 N N . VAL A 1 107 ? 1.878 -1.547 2.140 1.00 96.69 107 VAL A N 1
ATOM 873 C CA . VAL A 1 107 ? 1.155 -0.631 3.021 1.00 96.69 107 VAL A CA 1
ATOM 874 C C . VAL A 1 107 ? 0.873 -1.349 4.339 1.00 96.69 107 VAL A C 1
ATOM 876 O O . VAL A 1 107 ? 0.266 -2.424 4.354 1.00 96.69 107 VAL A O 1
ATOM 879 N N . PHE A 1 108 ? 1.309 -0.756 5.444 1.00 96.25 108 PHE A N 1
ATOM 880 C CA . PHE A 1 108 ? 1.045 -1.198 6.807 1.00 96.25 108 PHE A CA 1
ATOM 881 C C . PHE A 1 108 ? 0.068 -0.220 7.466 1.00 96.25 108 PHE A C 1
ATOM 883 O O . PHE A 1 108 ? 0.400 0.936 7.698 1.00 96.25 108 PHE A O 1
ATOM 890 N N . ILE A 1 109 ? -1.148 -0.675 7.754 1.00 96.50 109 ILE A N 1
ATOM 891 C CA . ILE A 1 109 ? -2.172 0.091 8.468 1.00 96.50 109 ILE A CA 1
ATOM 892 C C . ILE A 1 109 ? -2.172 -0.405 9.910 1.00 96.50 109 ILE A C 1
ATOM 894 O O . ILE A 1 109 ? -2.568 -1.547 10.167 1.00 96.50 109 ILE A O 1
ATOM 898 N N . ARG A 1 110 ? -1.715 0.437 10.837 1.00 95.38 110 ARG A N 1
ATOM 899 C CA . ARG A 1 110 ? -1.701 0.132 12.269 1.00 95.38 110 ARG A CA 1
ATOM 900 C C . ARG A 1 110 ? -3.054 0.481 12.875 1.00 95.38 110 ARG A C 1
ATOM 902 O O . ARG A 1 110 ? -3.561 1.580 12.652 1.00 95.38 110 ARG A O 1
ATOM 909 N N . MET A 1 111 ? -3.626 -0.458 13.615 1.00 93.00 111 MET A N 1
ATOM 910 C CA . MET A 1 111 ? -4.894 -0.279 14.322 1.00 93.00 111 MET A CA 1
ATOM 911 C C . MET A 1 111 ? -4.623 0.070 15.791 1.00 93.00 111 MET A C 1
ATOM 913 O O . MET A 1 111 ? -3.556 -0.286 16.298 1.00 93.00 111 MET A O 1
ATOM 917 N N . LYS A 1 112 ? -5.571 0.756 16.438 1.00 87.88 112 LYS A N 1
ATOM 918 C CA . LYS A 1 112 ? -5.596 0.922 17.903 1.00 87.88 112 LYS A CA 1
ATOM 919 C C . LYS A 1 112 ? -5.882 -0.394 18.619 1.00 87.88 112 LYS A C 1
ATOM 921 O O . LYS A 1 112 ? -6.644 -1.208 18.050 1.00 87.88 112 LYS A O 1
#

pLDDT: mean 88.15, std 13.31, range [46.91, 98.31]

Sequence (112 aa):
MWTIIRQSERAKRISLINLCGCSDDYWNRGKERPQVQRELEFTVLTDGDVEGIYLATPDKEAQDAVGFQSDIASYEGMNSLQYDYFLTNKGRFVKFTVPWLFVWAMVFIRMK